Protein AF-A0A554MB94-F1 (afdb_monomer_lite)

pLDDT: mean 90.2, std 10.1, range [34.16, 98.5]

Foldseek 3Di:
DVVLLVLLVVLLVLLVPDPLALVNLVSLLSNLVSQVVDVLLVVLCDPPDPVNVVVVSVVLSVVSVLSNLLVVCLPDDPPDCPDDSSVLSVVLSVCRNVVNDDCPRPCSVCSVVNNVSSVVSSCSSVPDPPD

Radius of gyration: 15.29 Å; chains: 1; bounding box: 34×29×54 Å

Structure (mmCIF, N/CA/C/O backbone):
data_AF-A0A554MB94-F1
#
_entry.id   AF-A0A554MB94-F1
#
loop_
_atom_site.group_PDB
_atom_site.id
_atom_site.type_symbol
_atom_site.label_atom_id
_atom_site.label_alt_id
_atom_site.label_comp_id
_atom_site.label_asym_id
_atom_site.label_entity_id
_atom_site.label_seq_id
_atom_site.pdbx_PDB_ins_code
_atom_site.Cartn_x
_atom_site.Cartn_y
_atom_site.Cartn_z
_atom_site.occupancy
_atom_site.B_iso_or_equiv
_atom_site.auth_seq_id
_atom_site.auth_comp_id
_atom_site.auth_asym_id
_atom_site.auth_atom_id
_atom_site.pdbx_PDB_model_num
ATOM 1 N N . MET A 1 1 ? -15.610 -11.755 10.344 1.00 67.25 1 MET A N 1
ATOM 2 C CA . MET A 1 1 ? -14.662 -10.720 10.820 1.00 67.25 1 MET A CA 1
ATOM 3 C C . MET A 1 1 ? -13.277 -11.288 11.097 1.00 67.25 1 MET A C 1
ATOM 5 O O . MET A 1 1 ? -12.321 -10.675 10.652 1.00 67.25 1 MET A O 1
ATOM 9 N N . GLU A 1 2 ? -13.144 -12.443 11.760 1.00 80.75 2 GLU A N 1
ATOM 10 C CA . GLU A 1 2 ? -11.823 -13.056 12.009 1.00 80.75 2 GLU A CA 1
ATOM 11 C C . GLU A 1 2 ? -11.043 -13.353 10.728 1.00 80.75 2 GLU A C 1
ATOM 13 O O . GLU A 1 2 ? -9.892 -12.949 10.626 1.00 80.75 2 GLU A O 1
ATOM 18 N N . LYS A 1 3 ? -11.688 -13.944 9.712 1.00 87.25 3 LYS A N 1
ATOM 19 C CA . LYS A 1 3 ? -11.043 -14.199 8.415 1.00 87.25 3 LYS A CA 1
ATOM 20 C C . LYS A 1 3 ? -10.511 -12.918 7.756 1.00 87.25 3 LYS A C 1
ATOM 22 O O . LYS A 1 3 ? -9.357 -12.872 7.371 1.00 87.25 3 LYS A O 1
ATOM 27 N N . VAL A 1 4 ? -11.311 -11.846 7.728 1.00 90.25 4 VAL A N 1
ATOM 28 C CA . VAL A 1 4 ? -10.907 -10.543 7.160 1.00 90.25 4 VAL A CA 1
ATOM 29 C C . VAL A 1 4 ? -9.665 -9.981 7.857 1.00 90.25 4 VAL A C 1
ATOM 31 O O . VAL A 1 4 ? -8.780 -9.454 7.187 1.00 90.25 4 VAL A O 1
ATOM 34 N N . LYS A 1 5 ? -9.587 -10.106 9.190 1.00 89.81 5 LYS A N 1
ATOM 35 C CA . LYS A 1 5 ? -8.424 -9.675 9.979 1.00 89.81 5 LYS A CA 1
ATOM 36 C C . LYS A 1 5 ? -7.204 -10.573 9.767 1.00 89.81 5 LYS A C 1
ATOM 38 O O . LYS A 1 5 ? -6.107 -10.050 9.631 1.00 89.81 5 LYS A O 1
ATOM 43 N N . SER A 1 6 ? -7.395 -11.891 9.724 1.00 92.44 6 SER A N 1
ATOM 44 C CA . SER A 1 6 ? -6.323 -12.855 9.449 1.00 92.44 6 SER A CA 1
ATOM 45 C C . SER A 1 6 ? -5.713 -12.625 8.068 1.00 92.44 6 SER A C 1
ATOM 47 O O . SER A 1 6 ? -4.496 -12.552 7.938 1.00 92.44 6 SER A O 1
ATOM 49 N N . ASP A 1 7 ? -6.556 -12.443 7.051 1.00 95.25 7 ASP A N 1
ATOM 50 C CA . ASP A 1 7 ? -6.123 -12.169 5.681 1.00 95.25 7 ASP A CA 1
ATOM 51 C C . ASP A 1 7 ? -5.398 -10.809 5.608 1.00 95.25 7 ASP A C 1
ATOM 53 O O . ASP A 1 7 ? -4.351 -10.696 4.974 1.00 95.25 7 ASP A O 1
ATOM 57 N N . LEU A 1 8 ? -5.897 -9.786 6.320 1.00 96.38 8 LEU A N 1
ATOM 58 C CA . LEU A 1 8 ? -5.234 -8.480 6.424 1.00 96.38 8 LEU A CA 1
ATOM 59 C C . LEU A 1 8 ? -3.838 -8.600 7.056 1.00 96.38 8 LEU A C 1
ATOM 61 O O . LEU A 1 8 ? -2.893 -7.986 6.557 1.00 96.38 8 LEU A O 1
ATOM 65 N N . ASP A 1 9 ? -3.702 -9.380 8.131 1.00 96.75 9 ASP A N 1
ATOM 66 C CA . ASP A 1 9 ? -2.414 -9.640 8.779 1.00 96.75 9 ASP A CA 1
ATOM 67 C C . ASP A 1 9 ? -1.450 -10.367 7.842 1.00 96.75 9 ASP A C 1
ATOM 69 O O . ASP A 1 9 ? -0.311 -9.935 7.681 1.00 96.75 9 ASP A O 1
ATOM 73 N N . GLU A 1 10 ? -1.914 -11.397 7.133 1.00 97.56 10 GLU A N 1
ATOM 74 C CA . GLU A 1 10 ? -1.101 -12.114 6.150 1.00 97.56 10 GLU A CA 1
ATOM 75 C C . GLU A 1 10 ? -0.546 -11.164 5.075 1.00 97.56 10 GLU A C 1
ATOM 77 O O . GLU A 1 10 ? 0.661 -11.170 4.797 1.00 97.56 10 GLU A O 1
ATOM 82 N N . LYS A 1 11 ? -1.397 -10.303 4.495 1.00 98.00 11 LYS A N 1
ATOM 83 C CA . LYS A 1 11 ? -0.963 -9.332 3.476 1.00 98.00 11 LYS A CA 1
ATOM 84 C C . LYS A 1 11 ? -0.017 -8.285 4.053 1.00 98.00 11 LYS A C 1
ATOM 86 O O . LYS A 1 11 ? 0.993 -7.970 3.423 1.00 98.00 11 LYS A O 1
ATOM 91 N N . PHE A 1 12 ? -0.268 -7.801 5.265 1.00 98.19 12 PHE A N 1
ATOM 92 C CA . PHE A 1 12 ? 0.643 -6.882 5.944 1.00 98.19 12 PHE A CA 1
ATOM 93 C C . PHE A 1 12 ? 2.019 -7.516 6.200 1.00 98.19 12 PHE A C 1
ATOM 95 O O . PHE A 1 12 ? 3.052 -6.943 5.840 1.00 98.19 12 PHE A O 1
ATOM 102 N N . GLN A 1 13 ? 2.052 -8.735 6.740 1.00 97.94 13 GLN A N 1
ATOM 103 C CA . GLN A 1 13 ? 3.288 -9.485 6.968 1.00 97.94 13 GLN A CA 1
ATOM 104 C C . GLN A 1 13 ? 4.051 -9.729 5.665 1.00 97.94 13 GLN A C 1
ATOM 106 O O . GLN A 1 13 ? 5.283 -9.652 5.648 1.00 97.94 13 GLN A O 1
ATOM 111 N N . ARG A 1 14 ? 3.343 -9.977 4.557 1.00 98.31 14 ARG A N 1
ATOM 112 C CA . ARG A 1 14 ? 3.954 -10.084 3.228 1.00 98.31 14 ARG A CA 1
ATOM 113 C C . ARG A 1 14 ? 4.662 -8.788 2.835 1.00 98.31 14 ARG A C 1
ATOM 115 O O . ARG A 1 14 ? 5.818 -8.858 2.419 1.00 98.31 14 ARG A O 1
ATOM 122 N N . VAL A 1 15 ? 4.042 -7.618 3.011 1.00 97.94 15 VAL A N 1
ATOM 123 C CA . VAL A 1 15 ? 4.691 -6.321 2.724 1.00 97.94 15 VAL A CA 1
ATOM 124 C C . VAL A 1 15 ? 5.970 -6.144 3.548 1.00 97.94 15 VAL A C 1
ATOM 126 O O . VAL A 1 15 ? 7.006 -5.763 3.001 1.00 97.94 15 VAL A O 1
ATOM 129 N N . LEU A 1 16 ? 5.935 -6.465 4.845 1.00 97.31 16 LEU A N 1
ATOM 130 C CA . LEU A 1 16 ? 7.099 -6.315 5.726 1.00 97.31 16 LEU A CA 1
ATOM 131 C C . LEU A 1 16 ? 8.257 -7.247 5.355 1.00 97.31 16 LEU A C 1
ATOM 133 O O . LEU A 1 16 ? 9.421 -6.843 5.393 1.00 97.31 16 LEU A O 1
ATOM 137 N N . LYS A 1 17 ? 7.957 -8.498 5.003 1.00 97.25 17 LYS A N 1
ATOM 138 C CA . LYS A 1 17 ? 8.977 -9.518 4.717 1.00 97.25 17 LYS A CA 1
ATOM 139 C C . LYS A 1 17 ? 9.547 -9.408 3.308 1.00 97.25 17 LYS A C 1
ATOM 141 O O . LYS A 1 17 ? 10.651 -9.891 3.070 1.00 97.25 17 LYS A O 1
ATOM 146 N N . THR A 1 18 ? 8.821 -8.784 2.381 1.00 97.44 18 THR A N 1
ATOM 147 C CA . THR A 1 18 ? 9.262 -8.680 0.988 1.00 97.44 18 THR A CA 1
ATOM 148 C C . THR A 1 18 ? 10.455 -7.718 0.883 1.00 97.44 18 THR A C 1
ATOM 150 O O . THR A 1 18 ? 10.351 -6.564 1.319 1.00 97.44 18 THR A O 1
ATOM 153 N N . PRO A 1 19 ? 11.606 -8.153 0.335 1.00 94.62 19 PRO A N 1
ATOM 154 C CA . PRO A 1 19 ? 12.747 -7.275 0.091 1.00 94.62 19 PRO A CA 1
ATOM 155 C C . PRO A 1 19 ? 12.412 -6.157 -0.899 1.00 94.62 19 PRO A C 1
ATOM 157 O O . PRO A 1 19 ? 11.447 -6.246 -1.651 1.00 94.62 19 PRO A O 1
ATOM 160 N N . ALA A 1 20 ? 13.242 -5.115 -0.947 1.00 90.44 20 ALA A N 1
ATOM 161 C CA . ALA A 1 20 ? 13.106 -4.055 -1.941 1.00 90.44 20 ALA A CA 1
ATOM 162 C C . ALA A 1 20 ? 13.278 -4.612 -3.370 1.00 90.44 20 ALA A C 1
ATOM 164 O O . ALA A 1 20 ? 14.392 -4.866 -3.825 1.00 90.44 20 ALA A O 1
ATOM 165 N N . SER A 1 21 ? 12.167 -4.806 -4.074 1.00 93.56 21 SER A N 1
ATOM 166 C CA . SER A 1 21 ? 12.096 -5.286 -5.457 1.00 93.56 21 SER A CA 1
ATOM 167 C C . SER A 1 21 ? 10.763 -4.856 -6.080 1.00 93.56 21 SER A C 1
ATOM 169 O O . SER A 1 21 ? 9.977 -4.155 -5.444 1.00 93.56 21 SER A O 1
ATOM 171 N N . PHE A 1 22 ? 10.476 -5.275 -7.315 1.00 95.06 22 PHE A N 1
ATOM 172 C CA . PHE A 1 22 ? 9.136 -5.107 -7.885 1.00 95.06 22 PHE A CA 1
ATOM 173 C C . PHE A 1 22 ? 8.059 -5.835 -7.058 1.00 95.06 22 PHE A C 1
ATOM 175 O O . PHE A 1 22 ? 6.983 -5.284 -6.841 1.00 95.06 22 PHE A O 1
ATOM 182 N N . ASP A 1 23 ? 8.377 -7.011 -6.507 1.00 96.81 23 ASP A N 1
ATOM 183 C CA . ASP A 1 23 ? 7.442 -7.815 -5.706 1.00 96.81 23 ASP A CA 1
ATOM 184 C C . ASP A 1 23 ? 6.980 -7.093 -4.437 1.00 96.81 23 ASP A C 1
ATOM 186 O O . ASP A 1 23 ? 5.888 -7.355 -3.940 1.00 96.81 23 ASP A O 1
ATOM 190 N N . PHE A 1 24 ? 7.774 -6.151 -3.919 1.00 97.50 24 PHE A N 1
ATOM 191 C CA . PHE A 1 24 ? 7.359 -5.296 -2.807 1.00 97.50 24 PHE A CA 1
ATOM 192 C C . PHE A 1 24 ? 6.165 -4.407 -3.180 1.00 97.50 24 PHE A C 1
ATOM 194 O O . PHE A 1 24 ? 5.235 -4.261 -2.391 1.00 97.50 24 PHE A O 1
ATOM 201 N N . PHE A 1 25 ? 6.153 -3.854 -4.395 1.00 96.75 25 PHE A N 1
ATOM 202 C CA . PHE A 1 25 ? 5.032 -3.049 -4.886 1.00 96.75 25 PHE A CA 1
ATOM 203 C C . PHE A 1 25 ? 3.801 -3.917 -5.163 1.00 96.75 25 PHE A C 1
ATOM 205 O O . PHE A 1 25 ? 2.688 -3.489 -4.874 1.00 96.75 25 PHE A O 1
ATOM 212 N N . VAL A 1 26 ? 4.002 -5.157 -5.623 1.00 97.56 26 VAL A N 1
ATOM 213 C CA . VAL A 1 26 ? 2.927 -6.158 -5.742 1.00 97.56 26 VAL A CA 1
ATOM 214 C C . VAL A 1 26 ? 2.351 -6.511 -4.366 1.00 97.56 26 VAL A C 1
ATOM 216 O O . VAL A 1 26 ? 1.141 -6.559 -4.197 1.00 97.56 26 VAL A O 1
ATOM 219 N N . ALA A 1 27 ? 3.189 -6.683 -3.341 1.00 98.38 27 ALA A N 1
ATOM 220 C CA . ALA A 1 27 ? 2.705 -6.942 -1.985 1.00 98.38 27 ALA A CA 1
ATOM 221 C C . ALA A 1 27 ? 1.860 -5.777 -1.435 1.00 98.38 27 ALA A C 1
ATOM 223 O O . ALA A 1 27 ? 0.858 -6.017 -0.763 1.00 98.38 27 ALA A O 1
ATOM 224 N N . ILE A 1 28 ? 2.238 -4.524 -1.728 1.00 98.25 28 ILE A N 1
ATOM 225 C CA . ILE A 1 28 ? 1.427 -3.348 -1.370 1.00 98.25 28 ILE A CA 1
ATOM 226 C C . ILE A 1 28 ? 0.101 -3.353 -2.130 1.00 98.25 28 ILE A C 1
ATOM 228 O O . ILE A 1 28 ? -0.929 -3.064 -1.527 1.00 98.25 28 ILE A O 1
ATOM 232 N N . HIS A 1 29 ? 0.118 -3.685 -3.422 1.00 98.00 29 HIS A N 1
ATOM 233 C CA . HIS A 1 29 ? -1.100 -3.821 -4.214 1.00 98.00 29 HIS A CA 1
ATOM 234 C C . HIS A 1 29 ? -2.077 -4.800 -3.567 1.00 98.00 29 HIS A C 1
ATOM 236 O O . HIS A 1 29 ? -3.194 -4.399 -3.264 1.00 98.00 29 HIS A O 1
ATOM 242 N N . ASP A 1 30 ? -1.642 -6.021 -3.254 1.00 98.25 30 ASP A N 1
ATOM 243 C CA . ASP A 1 30 ? -2.518 -7.044 -2.667 1.00 98.25 30 ASP A CA 1
ATOM 244 C C . ASP A 1 30 ? -3.063 -6.619 -1.293 1.00 98.25 30 ASP A C 1
ATOM 246 O O . ASP A 1 30 ? -4.194 -6.934 -0.922 1.00 98.25 30 ASP A O 1
ATOM 250 N N . PHE A 1 31 ? -2.257 -5.890 -0.513 1.00 98.50 31 PHE A N 1
ATOM 251 C CA . PHE A 1 31 ? -2.691 -5.317 0.759 1.00 98.50 31 PHE A CA 1
ATOM 252 C C . PHE A 1 31 ? -3.788 -4.261 0.566 1.00 98.50 31 PHE A C 1
ATOM 254 O O . PHE A 1 31 ? -4.793 -4.279 1.278 1.00 98.50 31 PHE A O 1
ATOM 261 N N . VAL A 1 32 ? -3.616 -3.349 -0.396 1.00 98.25 32 VAL A N 1
ATOM 262 C CA . VAL A 1 32 ? -4.610 -2.313 -0.716 1.00 98.25 32 VAL A CA 1
ATOM 263 C C . VAL A 1 32 ? -5.871 -2.933 -1.312 1.00 98.25 32 VAL A C 1
ATOM 265 O O . VAL A 1 32 ? -6.962 -2.572 -0.880 1.00 98.25 32 VAL A O 1
ATOM 268 N N . GLU A 1 33 ? -5.733 -3.888 -2.230 1.00 97.88 33 GLU A N 1
ATOM 269 C CA . GLU A 1 33 ? -6.840 -4.624 -2.846 1.00 97.88 33 GLU A CA 1
ATOM 270 C C . GLU A 1 33 ? -7.709 -5.292 -1.775 1.00 97.88 33 GLU A C 1
ATOM 272 O O . GLU A 1 33 ? -8.926 -5.103 -1.757 1.00 97.88 33 GLU A O 1
ATOM 277 N N . HIS A 1 34 ? -7.097 -5.991 -0.811 1.00 97.69 34 HIS A N 1
ATOM 278 C CA . HIS A 1 34 ? -7.840 -6.596 0.297 1.00 97.69 34 HIS A CA 1
ATOM 279 C C . HIS A 1 34 ? -8.629 -5.559 1.106 1.00 97.69 34 HIS A C 1
ATOM 281 O O . HIS A 1 34 ? -9.763 -5.820 1.500 1.00 97.69 34 HIS A O 1
ATOM 287 N N . ILE A 1 35 ? -8.075 -4.368 1.345 1.00 97.25 35 ILE A N 1
ATOM 288 C CA . ILE A 1 35 ? -8.793 -3.297 2.053 1.00 97.25 35 ILE A CA 1
ATOM 289 C C . ILE A 1 35 ? -9.979 -2.785 1.226 1.00 97.25 35 ILE A C 1
ATOM 291 O O . ILE A 1 35 ? -11.070 -2.635 1.774 1.00 97.25 35 ILE A O 1
ATOM 295 N N . GLU A 1 36 ? -9.791 -2.528 -0.069 1.00 96.00 36 GLU A N 1
ATOM 296 C CA . GLU A 1 36 ? -10.835 -1.975 -0.947 1.00 96.00 36 GLU A CA 1
ATOM 297 C C . GLU A 1 36 ? -11.970 -2.984 -1.207 1.00 96.00 36 GLU A C 1
ATOM 299 O O . GLU A 1 36 ? -13.132 -2.591 -1.307 1.00 96.00 36 GLU A O 1
ATOM 304 N N . LEU A 1 37 ? -11.671 -4.289 -1.238 1.00 95.69 37 LEU A N 1
ATOM 305 C CA . LEU A 1 37 ? -12.677 -5.354 -1.358 1.00 95.69 37 LEU A CA 1
ATOM 306 C C . LEU A 1 37 ? -13.488 -5.579 -0.069 1.00 95.69 37 LEU A C 1
ATOM 308 O O . LEU A 1 37 ? -14.531 -6.235 -0.101 1.00 95.69 37 LEU A O 1
ATOM 312 N N . ASN A 1 38 ? -13.039 -5.042 1.070 1.00 95.00 38 ASN A N 1
ATOM 313 C CA . ASN A 1 38 ? -13.691 -5.204 2.367 1.00 95.00 38 ASN A CA 1
ATOM 314 C C . ASN A 1 38 ? -14.179 -3.849 2.896 1.00 95.00 38 ASN A C 1
ATOM 316 O O . ASN A 1 38 ? -13.457 -3.154 3.613 1.00 95.00 38 ASN A O 1
ATOM 320 N N . SER A 1 39 ? -15.446 -3.511 2.628 1.00 91.06 39 SER A N 1
ATOM 321 C CA . SER A 1 39 ? -16.035 -2.201 2.964 1.00 91.06 39 SER A CA 1
ATOM 322 C C . SER A 1 39 ? -15.848 -1.775 4.424 1.00 91.06 39 SER A C 1
ATOM 324 O O . SER A 1 39 ? -15.567 -0.615 4.708 1.00 91.06 39 SER A O 1
ATOM 326 N N . SER A 1 40 ? -15.907 -2.716 5.373 1.00 90.88 40 SER A N 1
ATOM 327 C CA . SER A 1 40 ? -15.658 -2.419 6.789 1.00 90.88 40 SER A CA 1
ATOM 328 C C . SER A 1 40 ? -14.250 -1.862 7.057 1.00 90.88 40 SER A C 1
ATOM 330 O O . SER A 1 40 ? -14.069 -1.043 7.961 1.00 90.88 40 SER A O 1
ATOM 332 N N . LEU A 1 41 ? -13.244 -2.300 6.291 1.00 93.38 41 LEU A N 1
ATOM 333 C CA . LEU A 1 41 ? -11.872 -1.798 6.399 1.00 93.38 41 LEU A CA 1
ATOM 334 C C . LEU A 1 41 ? -11.749 -0.429 5.726 1.00 93.38 41 LEU A C 1
ATOM 336 O O . LEU A 1 41 ? -11.256 0.510 6.353 1.00 93.38 41 LEU A O 1
ATOM 340 N N . SER A 1 42 ? -12.251 -0.275 4.498 1.00 92.00 42 SER A N 1
ATOM 341 C CA . SER A 1 42 ? -12.204 1.010 3.786 1.00 92.00 42 SER A CA 1
ATOM 342 C C . SER A 1 42 ? -12.938 2.118 4.551 1.00 92.00 42 SER A C 1
ATOM 344 O O . SER A 1 42 ? -12.426 3.233 4.684 1.00 92.00 42 SER A O 1
ATOM 346 N N . ASP A 1 43 ? -14.091 1.805 5.144 1.00 90.75 43 ASP A N 1
ATOM 347 C CA . ASP A 1 43 ? -14.863 2.746 5.960 1.00 90.75 43 ASP A CA 1
ATOM 348 C C . ASP A 1 43 ? -14.090 3.189 7.207 1.00 90.75 43 ASP A C 1
ATOM 350 O O . ASP A 1 43 ? -14.138 4.362 7.593 1.00 90.75 43 ASP A O 1
ATOM 354 N N . THR A 1 44 ? -13.299 2.288 7.798 1.00 90.94 44 THR A N 1
ATOM 355 C CA . THR A 1 44 ? -12.444 2.595 8.955 1.00 90.94 44 THR A CA 1
ATOM 356 C C . THR A 1 44 ? -11.369 3.635 8.621 1.00 90.94 44 THR A C 1
ATOM 358 O O . THR A 1 44 ? -10.978 4.413 9.497 1.00 90.94 44 THR A O 1
ATOM 361 N N . LEU A 1 45 ? -10.926 3.717 7.362 1.00 91.81 45 LEU A N 1
ATOM 362 C CA . LEU A 1 45 ? -9.937 4.695 6.882 1.00 91.81 45 LEU A CA 1
ATOM 363 C C . LEU A 1 45 ? -10.558 6.025 6.427 1.00 91.81 45 LEU A C 1
ATOM 365 O O . LEU A 1 45 ? -9.837 6.975 6.112 1.00 91.81 45 LEU A O 1
ATOM 369 N N . SER A 1 46 ? -11.887 6.142 6.447 1.00 86.31 46 SER A N 1
ATOM 370 C CA . SER A 1 46 ? -12.607 7.317 5.953 1.00 86.31 46 SER A CA 1
ATOM 371 C C . SER A 1 46 ? -12.217 8.625 6.658 1.00 86.31 46 SER A C 1
ATOM 373 O O . SER A 1 46 ? -12.080 8.690 7.883 1.00 86.31 46 SER A O 1
ATOM 375 N N . GLN A 1 47 ? -12.146 9.713 5.883 1.00 84.81 47 GLN A N 1
ATOM 376 C CA . GLN A 1 47 ? -11.945 11.093 6.358 1.00 84.81 47 GLN A CA 1
ATOM 377 C C . GLN A 1 47 ? -13.000 11.581 7.354 1.00 84.81 47 GLN A C 1
ATOM 379 O O . GLN A 1 47 ? -12.782 12.568 8.054 1.00 84.81 47 GLN A O 1
ATOM 384 N N . ARG A 1 48 ? -14.163 10.928 7.414 1.00 84.75 48 ARG A N 1
ATOM 385 C CA . ARG A 1 48 ? -15.285 11.386 8.243 1.00 84.75 48 ARG A CA 1
ATOM 386 C C . ARG A 1 48 ? -14.947 11.356 9.737 1.00 84.75 48 ARG A C 1
ATOM 388 O O . ARG A 1 48 ? -15.415 12.207 10.496 1.00 84.75 48 ARG A O 1
ATOM 395 N N . THR A 1 49 ? -14.080 10.441 10.168 1.00 85.12 49 THR A N 1
ATOM 396 C CA . THR A 1 49 ? -13.692 10.337 11.581 1.00 85.12 49 THR A CA 1
ATOM 397 C C . THR A 1 49 ? -12.656 11.405 11.959 1.00 85.12 49 THR A C 1
ATOM 399 O O . THR A 1 49 ? -11.770 11.751 11.175 1.00 85.12 49 THR A O 1
ATOM 402 N N . LYS A 1 50 ? -12.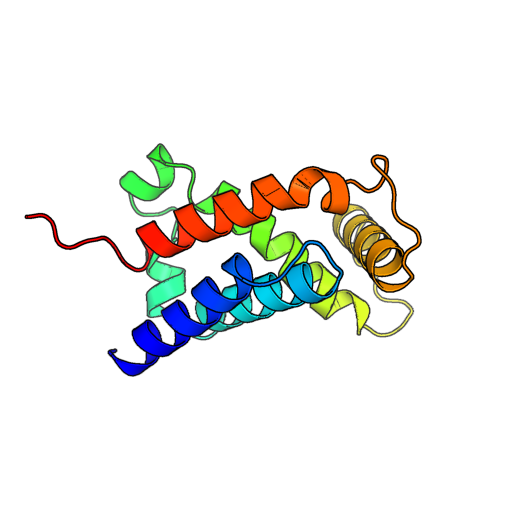777 11.984 13.161 1.00 87.69 50 LYS A N 1
ATOM 403 C CA . LYS A 1 50 ? -11.832 12.997 13.672 1.00 87.69 50 LYS A CA 1
ATOM 404 C C . LYS A 1 50 ? -10.391 12.454 13.799 1.00 87.69 50 LYS A C 1
ATOM 406 O O . LYS A 1 50 ? -9.501 13.111 13.261 1.00 87.69 50 LYS A O 1
ATOM 411 N N . PRO A 1 51 ? -10.151 11.245 14.354 1.00 88.75 51 PRO A N 1
ATOM 412 C CA . PRO A 1 51 ? -8.795 10.698 14.459 1.00 88.75 51 PRO A CA 1
ATOM 413 C C . PRO A 1 51 ? -8.104 10.523 13.101 1.00 88.75 51 PRO A C 1
ATOM 415 O O . PRO A 1 51 ? -6.923 10.822 12.968 1.00 88.75 51 PRO A O 1
ATOM 418 N N . ASN A 1 52 ? -8.831 10.107 12.055 1.00 91.06 52 ASN A N 1
ATOM 419 C CA . ASN A 1 52 ? -8.237 9.928 10.724 1.00 91.06 52 ASN A CA 1
ATOM 420 C C . ASN A 1 52 ? -7.781 11.249 10.104 1.00 91.06 52 ASN A C 1
ATOM 422 O O . ASN A 1 52 ? -6.783 11.267 9.384 1.00 91.06 52 ASN A O 1
ATOM 426 N N . ARG A 1 53 ? -8.505 12.341 10.377 1.00 90.25 53 ARG A N 1
ATOM 427 C CA . ARG A 1 53 ? -8.133 13.685 9.920 1.00 90.25 53 ARG A CA 1
ATOM 428 C C . ARG A 1 53 ? -6.874 14.172 10.620 1.00 90.25 53 ARG A C 1
ATOM 430 O O . ARG A 1 53 ? -5.950 14.608 9.946 1.00 90.25 53 ARG A O 1
ATOM 437 N N . GLU A 1 54 ? -6.823 14.039 11.941 1.00 91.00 54 GLU A N 1
ATOM 438 C CA . GLU A 1 54 ? -5.676 14.462 12.754 1.00 91.00 54 GLU A CA 1
ATOM 439 C C . GLU A 1 54 ? -4.411 13.661 12.421 1.00 91.00 54 GLU A C 1
ATOM 441 O O . GLU A 1 54 ? -3.327 14.226 12.310 1.00 91.00 54 GLU A O 1
ATOM 446 N N . LEU A 1 55 ? -4.556 12.357 12.177 1.00 90.50 55 LEU A N 1
ATOM 447 C CA . LEU A 1 55 ? -3.447 11.468 11.823 1.00 90.50 55 LEU A CA 1
ATOM 448 C C . LEU A 1 55 ? -3.095 11.477 10.327 1.00 90.50 55 LEU A C 1
ATOM 450 O O . LEU A 1 55 ? -2.151 10.794 9.920 1.00 90.50 55 LEU A O 1
ATOM 454 N N . GLY A 1 56 ? -3.851 12.197 9.491 1.00 93.94 56 GLY A N 1
ATOM 455 C CA . GLY A 1 56 ? -3.633 12.254 8.043 1.00 93.94 56 GLY A CA 1
ATOM 456 C C . GLY A 1 56 ? -3.770 10.905 7.322 1.00 93.94 56 GLY A C 1
ATOM 457 O O . GLY A 1 56 ? -3.219 10.744 6.232 1.00 93.94 56 GLY A O 1
ATOM 458 N N . ILE A 1 57 ? -4.503 9.944 7.901 1.00 94.75 57 ILE A N 1
ATOM 459 C CA . ILE A 1 57 ? -4.728 8.585 7.358 1.00 94.75 57 ILE A CA 1
ATOM 460 C C . ILE A 1 57 ? -5.127 8.572 5.872 1.00 94.75 57 ILE A C 1
ATOM 462 O O . ILE A 1 57 ? -4.541 7.806 5.113 1.00 94.75 57 ILE A O 1
ATOM 466 N N . PRO A 1 58 ? -6.052 9.423 5.403 1.00 92.81 58 PRO A N 1
ATOM 467 C CA . PRO A 1 58 ? -6.482 9.418 4.007 1.00 92.81 58 PRO A CA 1
ATOM 468 C C . PRO A 1 58 ? -5.357 9.758 3.029 1.00 92.81 58 PRO A C 1
ATOM 470 O O . PRO A 1 58 ? -5.235 9.120 1.990 1.00 92.81 58 PRO A O 1
ATOM 473 N N . ASN A 1 59 ? -4.512 10.736 3.367 1.00 94.00 59 ASN A N 1
ATOM 474 C CA . ASN A 1 59 ? -3.400 11.143 2.505 1.00 94.00 59 ASN A CA 1
ATOM 475 C C . ASN A 1 59 ? -2.335 10.042 2.462 1.00 94.00 59 ASN A C 1
ATOM 477 O O . ASN A 1 59 ? -1.829 9.695 1.399 1.00 94.00 59 ASN A O 1
ATOM 481 N N . LYS A 1 60 ? -2.049 9.442 3.622 1.00 95.88 60 LYS A N 1
ATOM 482 C CA . LYS A 1 60 ? -1.144 8.295 3.753 1.00 95.88 60 LYS A CA 1
ATOM 483 C C . LYS A 1 60 ? -1.626 7.106 2.926 1.00 95.88 60 LYS A C 1
ATOM 485 O O . LYS A 1 60 ? -0.850 6.531 2.170 1.00 95.88 60 LYS A O 1
ATOM 490 N N . TYR A 1 61 ? -2.913 6.783 3.024 1.00 96.81 61 TYR A N 1
ATOM 491 C CA . TYR A 1 61 ? -3.518 5.700 2.260 1.00 96.81 61 TYR A CA 1
ATOM 492 C C . TYR A 1 61 ? -3.545 6.004 0.759 1.00 96.81 61 TYR A C 1
ATOM 494 O O . TYR A 1 61 ? -3.258 5.123 -0.045 1.00 96.81 61 TYR A O 1
ATOM 502 N N . SER A 1 62 ? -3.779 7.263 0.372 1.00 94.81 62 SER A N 1
ATOM 503 C CA . SER A 1 62 ? -3.733 7.697 -1.029 1.00 94.81 62 SER A CA 1
ATOM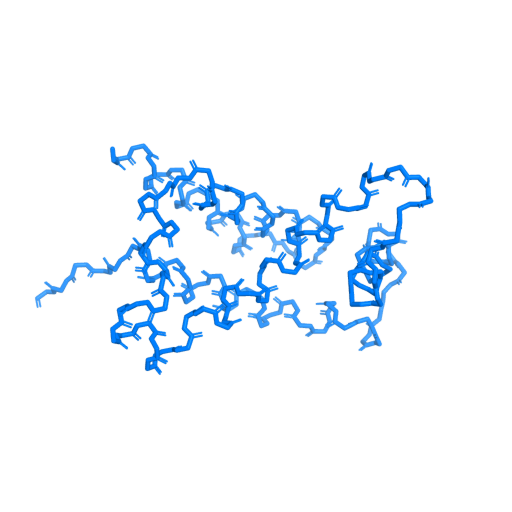 504 C C . SER A 1 62 ? -2.392 7.382 -1.695 1.00 94.81 62 SER A C 1
ATOM 506 O O . SER A 1 62 ? -2.383 6.957 -2.844 1.00 94.81 62 SER A O 1
ATOM 508 N N . HIS A 1 63 ? -1.267 7.516 -0.986 1.00 95.06 63 HIS A N 1
ATOM 509 C CA . HIS A 1 63 ? 0.042 7.131 -1.526 1.00 95.06 63 HIS A CA 1
ATOM 510 C C . HIS A 1 63 ? 0.163 5.629 -1.808 1.00 95.06 63 HIS A C 1
ATOM 512 O O . HIS A 1 63 ? 0.807 5.236 -2.775 1.00 95.06 63 HIS A O 1
ATOM 518 N N . LEU A 1 64 ? -0.461 4.775 -0.992 1.00 97.25 64 LEU A N 1
ATOM 519 C CA . LEU A 1 64 ? -0.508 3.335 -1.265 1.00 97.25 64 LEU A CA 1
ATOM 520 C C . LEU A 1 64 ? -1.452 3.032 -2.439 1.00 97.25 64 LEU A C 1
ATOM 522 O O . LEU A 1 64 ? -1.143 2.185 -3.276 1.00 97.25 64 LEU A O 1
ATOM 526 N N . LYS A 1 65 ? -2.557 3.780 -2.560 1.00 96.38 65 LYS A N 1
ATOM 527 C CA . LYS A 1 65 ? -3.488 3.671 -3.693 1.00 96.38 65 LYS A CA 1
ATOM 528 C C . LYS A 1 65 ? -2.867 4.064 -5.032 1.00 96.38 65 LYS A C 1
ATOM 530 O O . LYS A 1 65 ? -3.285 3.526 -6.050 1.00 96.38 65 LYS A O 1
ATOM 535 N N . GLU A 1 66 ? -1.870 4.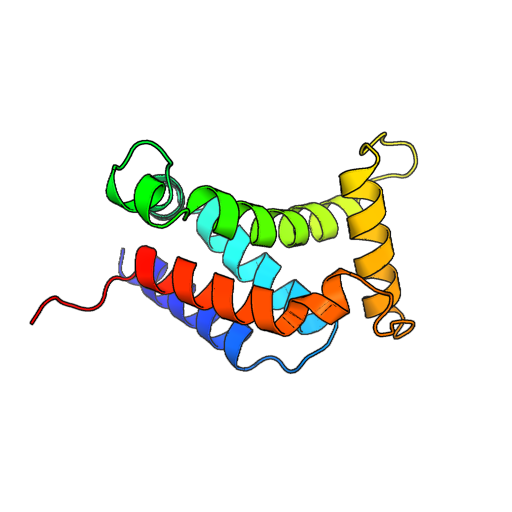950 -5.054 1.00 95.38 66 GLU A N 1
ATOM 536 C CA . GLU A 1 66 ? -1.111 5.250 -6.278 1.00 95.38 66 GLU A CA 1
ATOM 537 C C . GLU A 1 66 ? -0.421 3.990 -6.825 1.00 95.38 66 GLU A C 1
ATOM 539 O O . GLU A 1 66 ? -0.461 3.752 -8.028 1.00 95.38 66 GLU A O 1
ATOM 544 N N . ILE A 1 67 ? 0.154 3.151 -5.954 1.00 95.44 67 ILE A N 1
ATOM 545 C CA . ILE A 1 67 ? 0.787 1.881 -6.349 1.00 95.44 67 ILE A CA 1
ATOM 546 C C . ILE A 1 67 ? -0.261 0.898 -6.868 1.00 95.44 67 ILE A C 1
ATOM 548 O O . ILE A 1 67 ? -0.064 0.317 -7.933 1.00 95.44 67 ILE A O 1
ATOM 552 N N . TYR A 1 68 ? -1.371 0.749 -6.138 1.00 96.38 68 TYR A N 1
ATOM 553 C CA . TYR A 1 68 ? -2.491 -0.100 -6.545 1.00 96.38 68 TYR A CA 1
ATOM 554 C C . TYR A 1 68 ? -2.997 0.284 -7.941 1.00 96.38 68 TYR A C 1
ATOM 556 O O . TYR A 1 68 ? -2.942 -0.521 -8.865 1.00 96.38 68 TYR A O 1
ATOM 564 N N . GLN A 1 69 ? -3.374 1.552 -8.131 1.00 94.38 69 GLN A N 1
ATOM 565 C CA . GLN A 1 69 ? -3.889 2.033 -9.411 1.00 94.38 69 GLN A CA 1
ATOM 566 C C . GLN A 1 69 ? -2.843 1.928 -10.526 1.00 94.38 69 GLN A C 1
ATOM 568 O O . GLN A 1 69 ? -3.178 1.598 -11.658 1.00 94.38 69 GLN A O 1
ATOM 573 N N . GLY A 1 70 ? -1.573 2.186 -10.215 1.00 93.75 70 GLY A N 1
ATOM 574 C CA . GLY A 1 70 ? -0.479 2.062 -11.170 1.00 93.75 70 GLY A CA 1
ATOM 575 C C . GLY A 1 70 ? -0.282 0.645 -11.703 1.00 93.75 70 GLY A C 1
ATOM 576 O O . GLY A 1 70 ? 0.056 0.481 -12.875 1.00 93.75 70 GLY A O 1
ATOM 577 N N . LEU A 1 71 ? -0.485 -0.372 -10.863 1.00 93.69 71 LEU A N 1
ATOM 578 C CA . LEU A 1 71 ? -0.399 -1.774 -11.272 1.00 93.69 71 LEU A CA 1
ATOM 579 C C . LEU A 1 71 ? -1.630 -2.210 -12.075 1.00 93.69 71 LEU A C 1
ATOM 581 O O . LEU A 1 71 ? -1.453 -2.847 -13.114 1.00 93.69 71 LEU A O 1
ATOM 585 N N . GLU A 1 72 ? -2.828 -1.772 -11.682 1.00 93.25 72 GLU A N 1
ATOM 586 C CA . GLU A 1 72 ? -4.064 -1.984 -12.451 1.00 93.25 72 GLU A CA 1
ATOM 587 C C . GLU A 1 72 ? -3.967 -1.372 -13.859 1.00 93.25 72 GLU A C 1
ATOM 589 O O . GLU A 1 72 ? -4.269 -2.004 -14.875 1.00 93.25 72 GLU A O 1
ATOM 594 N N . ASP A 1 73 ? -3.454 -0.145 -13.943 1.00 90.19 73 ASP A N 1
ATOM 595 C CA . ASP A 1 73 ? -3.333 0.581 -15.204 1.00 90.19 73 ASP A CA 1
ATOM 596 C C . ASP A 1 73 ? -2.222 0.043 -16.107 1.00 90.19 73 ASP A C 1
ATOM 598 O O . ASP A 1 73 ? -2.289 0.196 -17.328 1.00 90.19 73 ASP A O 1
ATOM 602 N N . ALA A 1 74 ? -1.197 -0.602 -15.546 1.00 83.62 74 ALA A N 1
ATOM 603 C CA . ALA A 1 74 ? -0.143 -1.229 -16.339 1.00 83.62 74 ALA A CA 1
ATOM 604 C C . ALA A 1 74 ? -0.676 -2.387 -17.207 1.00 83.62 74 ALA A C 1
ATOM 606 O O . ALA A 1 74 ? -0.036 -2.745 -18.199 1.00 83.62 74 ALA A O 1
ATOM 607 N N . GLY A 1 75 ? -1.834 -2.954 -16.848 1.00 74.00 75 GLY A N 1
ATOM 608 C CA . GLY A 1 75 ? -2.578 -3.931 -17.647 1.00 74.00 75 GLY A CA 1
ATOM 609 C C . GLY A 1 75 ? -3.609 -3.321 -18.606 1.00 74.00 75 GLY A C 1
ATOM 610 O O . GLY A 1 75 ? -4.241 -4.060 -19.365 1.00 74.00 75 GLY A O 1
ATOM 611 N N . ALA A 1 76 ? -3.804 -1.998 -18.598 1.00 74.50 76 ALA A N 1
ATOM 612 C CA . ALA A 1 76 ? -4.807 -1.336 -19.426 1.00 74.50 76 ALA A CA 1
ATOM 613 C C . ALA A 1 76 ? -4.454 -1.375 -20.924 1.00 74.50 76 ALA A C 1
ATOM 615 O O . ALA A 1 76 ? -3.292 -1.425 -21.333 1.00 74.50 76 ALA A O 1
ATOM 616 N N . LYS A 1 77 ? -5.489 -1.328 -21.773 1.00 73.38 77 LYS A N 1
ATOM 617 C CA . LYS A 1 77 ? -5.321 -1.321 -23.233 1.00 73.38 77 LYS A CA 1
ATOM 618 C C . LYS A 1 77 ? -4.588 -0.051 -23.701 1.00 73.38 77 LYS A C 1
ATOM 620 O O . LYS A 1 77 ? -4.822 1.024 -23.145 1.00 73.38 77 LYS A O 1
ATOM 625 N N . PRO A 1 78 ? -3.776 -0.133 -24.772 1.00 63.88 78 PRO A N 1
ATOM 626 C CA . PRO A 1 78 ? -3.196 1.048 -25.405 1.00 63.88 78 PRO A CA 1
ATOM 627 C C . PRO A 1 78 ? -4.282 2.053 -25.821 1.00 63.88 78 PRO A C 1
ATOM 629 O O . PRO A 1 78 ? -5.312 1.654 -26.362 1.00 63.88 78 PRO A O 1
ATOM 632 N N . GLY A 1 79 ? -4.044 3.349 -25.596 1.00 67.75 79 GLY A N 1
ATOM 633 C CA . GLY A 1 79 ? -4.940 4.435 -26.027 1.00 67.75 79 GLY A CA 1
ATOM 634 C C . GLY A 1 79 ? -5.884 4.994 -24.957 1.00 67.75 79 GLY A C 1
ATOM 635 O O . GLY A 1 79 ? -6.650 5.905 -25.258 1.00 67.75 79 GLY A O 1
ATOM 636 N N . VAL A 1 80 ? -5.827 4.500 -23.716 1.00 76.75 80 VAL A N 1
ATOM 637 C CA . VAL A 1 80 ? -6.521 5.131 -22.582 1.00 76.75 80 VAL A CA 1
ATOM 638 C C . VAL A 1 80 ? -5.725 6.355 -22.123 1.00 76.75 80 VAL A C 1
ATOM 640 O O . VAL A 1 80 ? -4.543 6.236 -21.800 1.00 76.75 80 VAL A O 1
ATOM 643 N N . ASP A 1 81 ? -6.366 7.525 -22.069 1.00 82.00 81 ASP A N 1
ATOM 644 C CA . ASP A 1 81 ? -5.789 8.687 -21.392 1.00 82.00 81 ASP A CA 1
ATOM 645 C C . ASP A 1 81 ? -5.908 8.499 -19.875 1.00 82.00 81 ASP A C 1
ATOM 647 O O . ASP A 1 81 ? -6.994 8.531 -19.294 1.00 82.00 81 ASP A O 1
ATOM 651 N N . LEU A 1 82 ? -4.768 8.250 -19.241 1.00 82.31 82 LEU A N 1
ATOM 652 C CA . LEU A 1 82 ? -4.665 8.013 -17.804 1.00 82.31 82 LEU A CA 1
ATOM 653 C C . LEU A 1 82 ? -4.370 9.308 -17.035 1.00 82.31 82 LEU A C 1
ATOM 655 O O . LEU A 1 82 ? -4.432 9.323 -15.805 1.00 82.31 82 LEU A O 1
ATOM 659 N N . GLY A 1 83 ? -4.053 10.402 -17.730 1.00 87.06 83 GLY A N 1
ATOM 660 C CA . GLY A 1 83 ? -3.512 11.614 -17.131 1.00 87.06 83 GLY A CA 1
ATOM 661 C C . GLY A 1 83 ? -2.050 11.473 -16.683 1.00 87.06 83 GLY A C 1
ATOM 662 O O . GLY A 1 83 ? -1.505 10.380 -16.506 1.00 87.06 83 GLY A O 1
ATOM 663 N N . HIS A 1 84 ? -1.396 12.621 -16.480 1.00 86.25 84 HIS A N 1
ATOM 664 C CA . HIS A 1 84 ? 0.052 12.697 -16.248 1.00 86.25 84 HIS A CA 1
ATOM 665 C C . HIS A 1 84 ? 0.525 11.903 -15.020 1.00 86.25 84 HIS A C 1
ATOM 667 O O . HIS A 1 84 ? 1.512 11.176 -15.097 1.00 86.25 84 HIS A O 1
ATOM 673 N N . VAL A 1 85 ? -0.185 12.011 -13.892 1.00 84.94 85 VAL A N 1
ATOM 674 C CA . VAL A 1 85 ? 0.228 11.377 -12.628 1.00 84.94 85 VAL A CA 1
ATOM 675 C C . VAL A 1 85 ? 0.224 9.853 -12.746 1.00 84.94 85 VAL A C 1
ATOM 677 O O . VAL A 1 85 ? 1.231 9.215 -12.451 1.00 84.94 85 VAL A O 1
ATOM 680 N N . ARG A 1 86 ? -0.874 9.265 -13.236 1.00 88.56 86 ARG A N 1
ATOM 681 C CA . ARG A 1 86 ? -1.001 7.807 -13.392 1.00 88.56 86 ARG A CA 1
ATOM 682 C C . ARG A 1 86 ? 0.001 7.271 -14.410 1.00 88.56 86 ARG A C 1
ATOM 684 O O . ARG A 1 86 ? 0.658 6.267 -14.153 1.00 88.56 86 ARG A O 1
ATOM 691 N N . TYR A 1 87 ? 0.211 7.995 -15.510 1.00 88.69 87 TYR A N 1
ATOM 692 C CA . TYR A 1 87 ? 1.245 7.648 -16.483 1.00 88.69 87 TYR A CA 1
ATOM 693 C C . TYR A 1 87 ? 2.650 7.605 -15.860 1.00 88.69 87 TYR A C 1
ATOM 695 O O . TYR A 1 87 ? 3.391 6.645 -16.073 1.00 88.69 87 TYR A O 1
ATOM 703 N N . MET A 1 88 ? 3.019 8.609 -15.058 1.00 89.81 88 MET A N 1
ATOM 704 C CA . MET A 1 88 ? 4.326 8.655 -14.391 1.00 89.81 88 MET A CA 1
ATOM 705 C C . MET A 1 88 ? 4.527 7.488 -13.421 1.00 89.81 88 MET A C 1
ATOM 707 O O . MET A 1 88 ? 5.601 6.886 -13.399 1.00 89.81 88 MET A O 1
ATOM 711 N N . VAL A 1 89 ? 3.485 7.122 -12.675 1.00 91.44 89 VAL A N 1
ATOM 712 C CA . VAL A 1 89 ? 3.513 5.960 -11.779 1.00 91.44 89 VAL A CA 1
ATOM 713 C C . VAL A 1 89 ? 3.780 4.664 -12.551 1.00 91.44 89 VAL A C 1
ATOM 715 O O . VAL A 1 89 ? 4.664 3.894 -12.175 1.00 91.44 89 VAL A O 1
ATOM 718 N N . ILE A 1 90 ? 3.075 4.437 -13.663 1.00 91.94 90 ILE A N 1
ATOM 719 C CA . ILE A 1 90 ? 3.267 3.249 -14.514 1.00 91.94 90 ILE A CA 1
ATOM 720 C C . ILE A 1 90 ? 4.696 3.196 -15.056 1.00 91.94 90 ILE A C 1
ATOM 722 O O . ILE A 1 90 ? 5.325 2.137 -15.060 1.00 91.94 90 ILE A O 1
ATOM 726 N N . GLN A 1 91 ? 5.237 4.335 -15.494 1.00 90.75 91 GLN A N 1
ATOM 727 C CA . GLN A 1 91 ? 6.619 4.425 -15.967 1.00 90.75 91 GLN A CA 1
ATOM 728 C C . GLN A 1 91 ? 7.622 4.046 -14.872 1.00 90.75 91 GLN A C 1
ATOM 730 O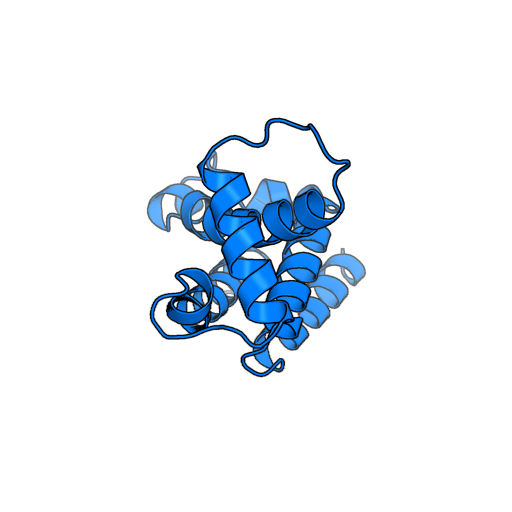 O . GLN A 1 91 ? 8.553 3.279 -15.132 1.00 90.75 91 GLN A O 1
ATOM 735 N N . ASP A 1 92 ? 7.427 4.533 -13.648 1.00 93.06 92 ASP A N 1
ATOM 736 C CA . ASP A 1 92 ? 8.290 4.191 -12.518 1.00 93.06 92 ASP A CA 1
ATOM 737 C C . ASP A 1 92 ? 8.187 2.703 -12.146 1.00 93.06 92 ASP A C 1
ATOM 739 O O . ASP A 1 92 ? 9.220 2.050 -11.970 1.00 93.06 92 ASP A O 1
ATOM 743 N N . LEU A 1 93 ? 6.982 2.131 -12.106 1.00 93.19 93 LEU A N 1
ATOM 744 C CA . LEU A 1 93 ? 6.771 0.701 -11.850 1.00 93.19 93 LEU A CA 1
ATOM 745 C C . LEU A 1 93 ? 7.391 -0.179 -12.946 1.00 93.19 93 LEU A C 1
ATOM 747 O O . LEU A 1 93 ? 8.044 -1.178 -12.642 1.00 93.19 93 LEU A O 1
ATOM 751 N N . ASN A 1 94 ? 7.271 0.213 -14.216 1.00 91.94 94 ASN A N 1
ATOM 752 C CA . ASN A 1 94 ? 7.872 -0.497 -15.349 1.00 91.94 94 ASN A CA 1
ATOM 753 C C . ASN A 1 94 ? 9.398 -0.500 -15.291 1.00 91.94 94 ASN A C 1
ATOM 755 O O . ASN A 1 94 ? 10.030 -1.530 -15.531 1.00 91.94 94 ASN A O 1
ATOM 759 N N . LYS A 1 95 ? 9.995 0.640 -14.939 1.00 92.19 95 LYS A N 1
ATOM 760 C CA . LYS A 1 95 ? 11.435 0.754 -14.689 1.00 92.19 95 LYS A CA 1
ATOM 761 C C . LYS A 1 95 ? 11.881 -0.188 -13.573 1.00 92.19 95 LYS A C 1
ATOM 763 O O . LYS A 1 95 ? 12.865 -0.905 -13.747 1.00 92.19 95 LYS A O 1
ATOM 768 N N . ILE A 1 96 ? 11.129 -0.244 -12.470 1.00 92.75 96 ILE A N 1
ATOM 769 C CA . ILE A 1 96 ? 11.409 -1.154 -11.351 1.00 92.75 96 ILE A CA 1
ATOM 770 C C . ILE A 1 96 ? 11.335 -2.618 -11.804 1.00 92.75 9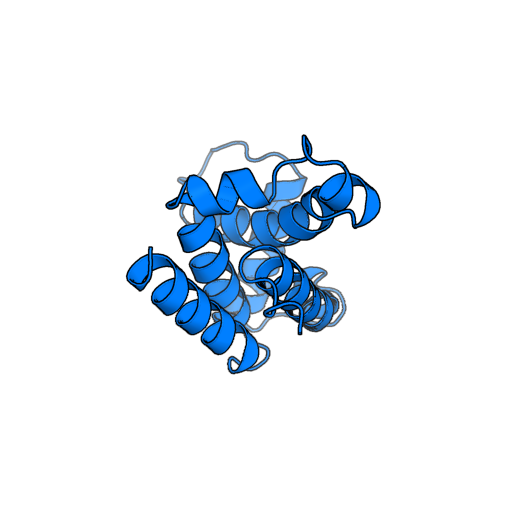6 ILE A C 1
ATOM 772 O O . ILE A 1 96 ? 12.283 -3.377 -11.595 1.00 92.75 96 ILE A O 1
ATOM 776 N N . ARG A 1 97 ? 10.252 -2.997 -12.494 1.00 93.12 97 ARG A N 1
ATOM 777 C CA . ARG A 1 97 ? 10.035 -4.344 -13.048 1.00 93.12 97 ARG A CA 1
ATOM 778 C C . ARG A 1 97 ? 11.176 -4.796 -13.958 1.00 93.12 97 ARG A C 1
ATOM 780 O O . ARG A 1 97 ? 11.646 -5.923 -13.849 1.00 93.12 97 ARG A O 1
ATOM 787 N N . ASN A 1 98 ? 11.660 -3.895 -14.808 1.00 92.56 98 ASN A N 1
ATOM 788 C CA . ASN A 1 98 ? 12.735 -4.168 -15.762 1.00 92.56 98 ASN A CA 1
ATOM 789 C C . ASN A 1 98 ? 14.142 -4.033 -15.155 1.00 92.56 98 ASN A C 1
ATOM 791 O O . ASN A 1 98 ? 15.121 -4.019 -15.897 1.00 92.56 98 ASN A O 1
ATOM 795 N N . LYS A 1 99 ? 14.259 -3.904 -13.824 1.00 89.12 99 LYS A N 1
ATOM 796 C CA . LYS A 1 99 ? 15.529 -3.685 -13.106 1.00 89.12 99 LYS A CA 1
ATOM 797 C C . LYS A 1 99 ? 16.311 -2.454 -13.588 1.00 89.12 99 LYS A C 1
ATOM 799 O O . LYS A 1 99 ? 17.516 -2.363 -13.387 1.00 89.12 99 LYS A O 1
ATOM 804 N N . ASN A 1 100 ? 15.618 -1.495 -14.199 1.00 89.00 100 ASN A N 1
ATOM 805 C CA . ASN A 1 100 ? 16.171 -0.246 -14.710 1.00 89.00 100 ASN A CA 1
ATOM 806 C C . ASN A 1 100 ? 15.742 0.918 -13.809 1.00 89.00 100 ASN A C 1
ATOM 808 O O . ASN A 1 100 ? 14.996 1.809 -14.217 1.00 89.00 100 ASN A O 1
ATOM 812 N N . PHE A 1 101 ? 16.153 0.864 -12.545 1.00 85.12 101 PHE A N 1
ATOM 813 C CA . PHE A 1 101 ? 15.797 1.850 -11.534 1.00 85.12 101 PHE A CA 1
ATOM 814 C C . PHE A 1 101 ? 17.044 2.366 -10.818 1.00 85.12 101 PHE A C 1
ATOM 816 O O . PHE A 1 101 ? 18.048 1.675 -10.676 1.00 85.12 101 PHE A O 1
ATOM 823 N N . SER A 1 102 ? 16.965 3.611 -10.367 1.00 80.62 102 SER A N 1
ATOM 824 C CA . SER A 1 102 ? 17.998 4.286 -9.586 1.00 80.62 102 SER A CA 1
ATOM 825 C C . SER A 1 102 ? 17.325 5.224 -8.590 1.00 80.62 102 SER A C 1
ATOM 827 O O . SER A 1 102 ? 16.095 5.287 -8.527 1.00 80.62 102 SER A O 1
ATOM 829 N N . ASP A 1 103 ? 18.102 6.015 -7.857 1.00 75.44 103 ASP A N 1
ATOM 830 C CA . ASP A 1 103 ? 17.563 7.035 -6.947 1.00 75.44 103 ASP A CA 1
ATOM 831 C C . ASP A 1 103 ? 16.757 8.142 -7.655 1.00 75.44 103 ASP A C 1
ATOM 833 O O . ASP A 1 103 ? 16.082 8.935 -6.996 1.00 75.44 103 ASP A O 1
ATOM 837 N N . SER A 1 104 ? 16.787 8.182 -8.993 1.00 83.06 104 SER A N 1
ATOM 838 C CA . SER A 1 104 ? 15.917 9.038 -9.810 1.00 83.06 104 SER A CA 1
ATOM 839 C C . SER A 1 104 ? 14.486 8.504 -9.967 1.00 83.06 104 SER A C 1
ATOM 841 O O . SER A 1 104 ? 13.585 9.276 -10.289 1.00 83.06 104 SER A O 1
ATOM 843 N N . ASN A 1 105 ? 14.251 7.207 -9.731 1.00 88.94 105 ASN A N 1
ATOM 844 C CA . ASN A 1 105 ? 12.914 6.620 -9.744 1.00 88.94 105 ASN A CA 1
ATOM 845 C C . ASN A 1 105 ? 12.203 6.971 -8.431 1.00 88.94 105 ASN A C 1
ATOM 847 O O . ASN A 1 105 ? 12.657 6.610 -7.337 1.00 88.94 105 ASN A O 1
ATOM 851 N N . SER A 1 106 ? 11.091 7.699 -8.534 1.00 86.25 106 SER A N 1
ATOM 852 C CA . SER A 1 106 ? 10.461 8.314 -7.367 1.00 86.25 106 SER A CA 1
ATOM 853 C C . SER A 1 106 ? 9.901 7.271 -6.397 1.00 86.25 106 SER A C 1
ATOM 855 O O . SER A 1 106 ? 9.986 7.443 -5.177 1.00 86.25 106 SER A O 1
ATOM 857 N N . PHE A 1 107 ? 9.399 6.156 -6.927 1.00 89.38 107 PHE A N 1
ATOM 858 C CA . PHE A 1 107 ? 8.844 5.054 -6.149 1.00 89.38 107 PHE A CA 1
ATOM 859 C C . PHE A 1 107 ? 9.933 4.232 -5.476 1.00 89.38 107 PHE A C 1
ATOM 861 O O . PHE A 1 107 ? 9.832 3.924 -4.287 1.00 89.38 107 PHE A O 1
ATOM 868 N N . TRP A 1 108 ? 11.017 3.949 -6.196 1.00 93.56 108 TRP A N 1
ATOM 869 C CA . TRP A 1 108 ? 12.170 3.256 -5.634 1.00 93.56 108 TRP A CA 1
ATOM 870 C C . TRP A 1 108 ? 12.750 4.003 -4.429 1.00 93.56 108 TRP A C 1
ATOM 872 O O . TRP A 1 108 ? 13.035 3.402 -3.387 1.00 93.56 108 TRP A O 1
ATOM 882 N N . LYS A 1 109 ? 12.857 5.332 -4.532 1.00 92.94 109 LYS A N 1
ATOM 883 C CA . LYS A 1 109 ? 13.322 6.198 -3.442 1.00 92.94 109 LYS A CA 1
ATOM 884 C C . LYS A 1 109 ? 12.377 6.191 -2.235 1.00 92.94 109 LYS A C 1
ATOM 886 O O . LYS A 1 109 ? 12.833 6.270 -1.098 1.00 92.94 109 LYS A O 1
ATOM 891 N N . LYS A 1 110 ? 11.066 6.083 -2.470 1.00 93.56 110 LYS A N 1
ATOM 892 C CA . LYS A 1 110 ? 10.022 6.101 -1.433 1.00 93.56 110 LYS A CA 1
ATOM 893 C C . LYS A 1 110 ? 9.691 4.723 -0.848 1.00 93.56 110 LYS A C 1
ATOM 895 O O . LYS A 1 110 ? 8.832 4.652 0.022 1.00 93.56 110 LYS A O 1
ATOM 900 N N . ARG A 1 111 ? 10.362 3.638 -1.245 1.00 94.44 111 ARG A N 1
ATOM 901 C CA . ARG A 1 111 ? 10.048 2.270 -0.778 1.00 94.44 111 ARG A CA 1
ATOM 902 C C . ARG A 1 111 ? 9.944 2.125 0.750 1.00 94.44 111 ARG A C 1
ATOM 904 O O . ARG A 1 111 ? 8.985 1.538 1.239 1.00 94.44 111 ARG A O 1
ATOM 911 N N . GLU A 1 112 ? 10.862 2.730 1.508 1.00 95.25 112 GLU A N 1
ATOM 912 C CA . GLU A 1 112 ? 10.826 2.682 2.979 1.00 95.25 112 GLU A CA 1
ATOM 913 C C . GLU A 1 112 ? 9.697 3.541 3.554 1.00 95.25 112 GLU A C 1
ATOM 915 O O . GLU A 1 112 ? 9.073 3.172 4.548 1.00 95.25 112 GLU A O 1
ATOM 920 N N . LEU A 1 113 ? 9.368 4.655 2.890 1.00 96.00 113 LEU A N 1
ATOM 921 C CA . LEU A 1 113 ? 8.180 5.432 3.227 1.00 96.00 113 LEU A CA 1
ATOM 922 C C . LEU A 1 113 ? 6.921 4.590 3.004 1.00 96.00 113 LEU A C 1
ATOM 924 O O . LEU A 1 113 ? 6.095 4.516 3.902 1.00 96.00 113 LEU A O 1
ATOM 928 N N . PHE A 1 114 ? 6.778 3.908 1.867 1.00 97.19 114 PHE A N 1
ATOM 929 C CA . PHE A 1 114 ? 5.616 3.052 1.612 1.00 97.19 114 PHE A CA 1
ATOM 930 C C . PHE A 1 114 ? 5.495 1.912 2.628 1.00 97.19 114 PHE A C 1
ATOM 932 O O . PHE A 1 114 ? 4.395 1.637 3.110 1.00 97.19 114 PHE A O 1
ATOM 939 N N . ARG A 1 115 ? 6.618 1.303 3.028 1.00 97.38 115 ARG A N 1
ATOM 940 C CA . ARG A 1 115 ? 6.654 0.295 4.098 1.00 97.38 115 ARG A CA 1
ATOM 941 C C . ARG A 1 115 ? 6.134 0.871 5.416 1.00 97.38 115 ARG A C 1
ATOM 943 O O . ARG A 1 115 ? 5.259 0.276 6.040 1.00 97.38 115 ARG A O 1
ATOM 950 N N . LYS A 1 116 ? 6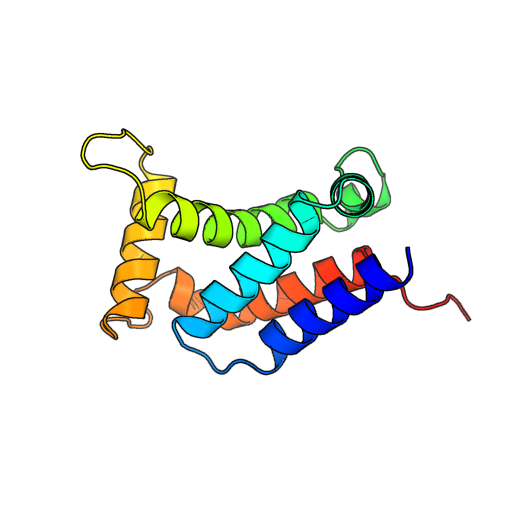.610 2.060 5.795 1.00 97.44 116 LYS A N 1
ATOM 951 C CA . LYS A 1 116 ? 6.139 2.783 6.984 1.00 97.44 116 LYS A CA 1
ATOM 952 C C . LYS A 1 116 ? 4.642 3.096 6.908 1.00 97.44 116 LYS A C 1
ATOM 954 O O . LYS A 1 116 ? 3.915 2.806 7.850 1.00 97.44 116 LYS A O 1
ATOM 959 N N . LEU A 1 117 ? 4.176 3.643 5.785 1.00 97.81 117 LEU A N 1
ATOM 960 C CA . LEU A 1 117 ? 2.764 3.976 5.583 1.00 97.81 117 LEU A CA 1
ATOM 961 C C . LEU A 1 117 ? 1.873 2.732 5.664 1.00 97.81 117 LEU A C 1
ATOM 963 O O . LEU A 1 117 ? 0.803 2.802 6.255 1.00 97.81 117 LEU A O 1
ATOM 967 N N . THR A 1 118 ? 2.323 1.590 5.139 1.00 98.00 118 THR A N 1
ATOM 968 C CA . THR A 1 118 ? 1.600 0.314 5.273 1.00 98.00 118 THR A CA 1
ATOM 969 C C . THR A 1 118 ? 1.406 -0.049 6.749 1.00 98.00 118 THR A C 1
ATOM 971 O O . THR A 1 118 ? 0.299 -0.411 7.137 1.00 98.00 118 THR A O 1
ATOM 974 N N . GLY A 1 119 ? 2.441 0.120 7.581 1.00 97.25 119 GLY A N 1
ATOM 975 C CA . GLY A 1 119 ? 2.349 -0.071 9.034 1.00 97.25 119 GLY A CA 1
ATOM 976 C C . GLY A 1 119 ? 1.326 0.852 9.692 1.00 97.25 119 GLY A C 1
ATOM 977 O O . GLY A 1 119 ? 0.436 0.380 10.389 1.00 97.25 119 GLY A O 1
ATOM 978 N N . GLU A 1 120 ? 1.380 2.151 9.396 1.00 96.31 120 GLU A N 1
ATOM 979 C CA . GLU A 1 120 ? 0.442 3.129 9.966 1.00 96.31 120 GLU A CA 1
ATOM 980 C C . GLU A 1 120 ? -1.021 2.860 9.553 1.00 96.31 120 GLU A C 1
ATOM 982 O O . GLU A 1 120 ? -1.947 3.057 10.343 1.00 96.31 120 GLU A O 1
ATOM 987 N N . ILE A 1 121 ? -1.251 2.394 8.320 1.00 97.44 121 ILE A N 1
ATOM 988 C CA . ILE A 1 121 ? -2.586 1.992 7.856 1.00 97.44 121 ILE A CA 1
ATOM 989 C C . ILE A 1 121 ? -3.035 0.698 8.537 1.00 97.44 121 ILE A C 1
ATOM 991 O O . ILE A 1 121 ? -4.179 0.617 8.984 1.00 97.44 121 ILE A O 1
ATOM 995 N N . TYR A 1 122 ? -2.150 -0.291 8.662 1.00 96.94 122 TYR A N 1
ATOM 996 C CA . TYR A 1 122 ? -2.454 -1.541 9.352 1.00 96.94 122 TYR A CA 1
ATOM 997 C C . TYR A 1 122 ? -2.823 -1.304 10.822 1.00 96.94 122 TYR A C 1
ATOM 999 O O . TYR A 1 122 ? -3.876 -1.762 11.257 1.00 96.94 122 TYR A O 1
ATOM 1007 N N . GLU A 1 123 ? -2.032 -0.525 11.563 1.00 94.31 123 GLU A N 1
ATOM 1008 C CA . GLU A 1 123 ? -2.319 -0.162 12.960 1.00 94.31 123 GLU A CA 1
ATOM 1009 C C . GLU A 1 123 ? -3.684 0.514 13.102 1.00 94.31 123 GLU A C 1
ATOM 1011 O O . GLU A 1 123 ? -4.413 0.283 14.067 1.00 94.31 123 GLU A O 1
ATOM 1016 N N . ARG A 1 124 ? -4.076 1.329 12.116 1.00 94.00 124 ARG A N 1
ATOM 1017 C CA . ARG A 1 124 ? -5.382 1.985 12.142 1.00 94.00 124 ARG A CA 1
ATOM 1018 C C . ARG A 1 124 ? -6.546 1.014 11.930 1.00 94.00 124 ARG A C 1
ATOM 1020 O O . ARG A 1 124 ? -7.621 1.237 12.499 1.00 94.00 124 ARG A O 1
ATOM 1027 N N . LEU A 1 125 ? -6.349 -0.008 11.099 1.00 92.94 125 LEU A N 1
ATOM 1028 C CA . LEU A 1 125 ? -7.332 -1.051 10.781 1.00 92.94 125 LEU A CA 1
ATOM 1029 C C . LEU A 1 125 ? -7.405 -2.144 11.852 1.00 92.94 125 LEU A C 1
ATOM 1031 O O . LEU A 1 125 ? -8.462 -2.743 12.054 1.00 92.94 125 LEU A O 1
ATOM 1035 N N . ASN A 1 126 ? -6.294 -2.391 12.537 1.00 90.25 126 ASN A N 1
ATOM 1036 C CA . ASN A 1 126 ? -6.165 -3.363 13.608 1.00 90.25 126 ASN A CA 1
ATOM 1037 C C . ASN A 1 126 ? -5.523 -2.693 14.833 1.00 90.25 126 ASN A C 1
ATOM 1039 O O . ASN A 1 126 ? -4.356 -2.957 15.134 1.00 90.25 126 ASN A O 1
ATOM 1043 N N . PRO A 1 127 ? -6.255 -1.797 15.525 1.00 77.75 127 PRO A N 1
ATOM 1044 C CA . PRO A 1 127 ? -5.717 -1.136 16.702 1.00 77.75 127 PRO A CA 1
ATOM 1045 C C . PRO A 1 127 ? -5.355 -2.192 17.743 1.00 77.75 127 PRO A C 1
ATOM 1047 O O . PRO A 1 127 ? -6.141 -3.109 18.004 1.00 77.75 127 PRO A O 1
ATOM 1050 N N . ALA A 1 128 ? -4.168 -2.059 18.336 1.00 66.31 128 ALA A N 1
ATOM 1051 C CA . ALA A 1 128 ? -3.796 -2.874 19.480 1.00 66.31 128 ALA A CA 1
ATOM 1052 C C . ALA A 1 128 ? -4.886 -2.756 20.566 1.00 66.31 128 ALA A C 1
ATOM 1054 O O . ALA A 1 128 ? -5.485 -1.682 20.708 1.00 66.31 128 ALA A O 1
ATOM 1055 N N . PRO A 1 129 ? -5.165 -3.829 21.329 1.00 53.47 129 PRO A N 1
ATOM 1056 C CA . PRO A 1 129 ? -6.047 -3.719 22.479 1.00 53.47 129 PRO A CA 1
ATOM 1057 C C . PRO A 1 129 ? -5.510 -2.617 23.394 1.00 53.47 129 PRO A C 1
ATOM 1059 O O . PRO A 1 129 ? -4.336 -2.638 23.767 1.00 53.47 129 PRO A O 1
ATOM 1062 N N . VAL A 1 130 ? -6.354 -1.640 23.720 1.00 45.44 130 VAL A N 1
ATOM 1063 C CA . VAL A 1 130 ? -6.042 -0.674 24.774 1.00 45.44 130 VAL A CA 1
ATOM 1064 C C . VAL A 1 130 ? -6.041 -1.473 26.077 1.00 45.44 130 VAL A C 1
ATOM 1066 O O . VAL A 1 130 ? -7.091 -1.982 26.468 1.00 45.44 130 VAL A O 1
ATOM 1069 N N . LEU A 1 131 ? -4.852 -1.674 26.652 1.00 34.16 131 LEU A N 1
ATOM 1070 C CA . LEU A 1 131 ? -4.660 -2.283 27.972 1.00 34.16 131 LEU A CA 1
ATOM 1071 C C . LEU A 1 131 ? -5.222 -1.381 29.074 1.00 34.16 131 LEU A C 1
ATOM 1073 O O . LEU A 1 131 ? -5.052 -0.145 28.958 1.00 34.16 131 LEU A O 1
#

Secondary structure (DSSP, 8-state):
-HHHHHHHHHHHHHHHHS-SSHHHHHHHHHHHHHHHH-HHHHHHT-TTSHHHHHTTHHHHHHHHHHHHHHHHHHTSPTT---HHHHHHHHHHHHHHHTT---TTSHHHHHHHHHHHHHHHHHHHHSPPP--

Sequence (131 aa):
MEKVKSDLDEKFQRVLKTPASFDFFVAIHDFVEHIELNSSLSDTLSQRTKPNRELGIPNKYSHLKEIYQGLEDAGAKPGVDLGHVRYMVIQDLNKIRNKNFSDSNSFWKKRELFRKLTGEIYERLNPAPVL